Protein AF-A0A8C8W6G7-F1 (afdb_monomer)

Nearest PDB structures (foldseek):
  7z36-assembly1_D  TM=9.196E-01  e=5.324E-03  Homo sapiens

pLDDT: mean 82.53, std 16.73, range [47.22, 96.62]

Radius of gyration: 15.07 Å; Cα contacts (8 Å, |Δi|>4): 12; chains: 1; bounding box: 31×16×42 Å

Structure (mmCIF, N/CA/C/O backbone):
data_AF-A0A8C8W6G7-F1
#
_entry.id   AF-A0A8C8W6G7-F1
#
loop_
_atom_site.group_PDB
_atom_site.id
_atom_site.type_symbol
_atom_site.label_atom_id
_atom_site.label_alt_id
_atom_site.label_comp_id
_atom_site.label_asym_id
_atom_site.label_entity_id
_atom_site.label_seq_id
_atom_site.pdbx_PDB_ins_code
_atom_site.Cartn_x
_atom_site.Cartn_y
_atom_site.Cartn_z
_atom_site.occupancy
_atom_site.B_iso_or_equiv
_atom_site.auth_seq_id
_atom_site.auth_comp_id
_atom_site.auth_asym_id
_atom_site.auth_atom_id
_atom_site.pdbx_PDB_model_num
ATOM 1 N N . MET A 1 1 ? 19.551 4.927 -6.337 1.00 72.12 1 MET A N 1
ATOM 2 C CA . MET A 1 1 ? 1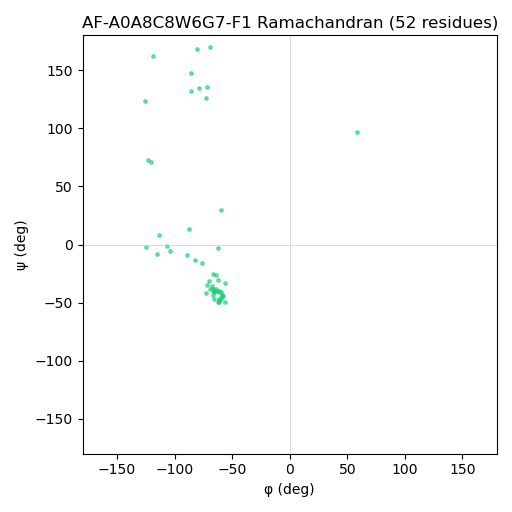8.810 3.787 -6.909 1.00 72.12 1 MET A CA 1
ATOM 3 C C . MET A 1 1 ? 17.487 3.736 -6.180 1.00 72.12 1 MET A C 1
ATOM 5 O O . M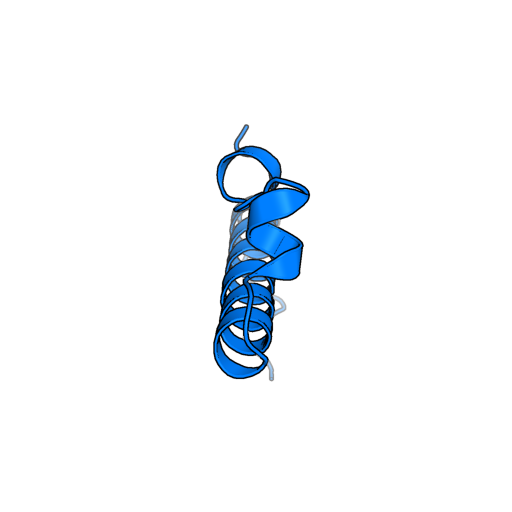ET A 1 1 ? 17.514 3.749 -4.958 1.00 72.12 1 MET A O 1
ATOM 9 N N . LEU A 1 2 ? 16.377 3.807 -6.910 1.00 82.00 2 LEU A N 1
ATOM 10 C CA . LEU A 1 2 ? 15.039 3.748 -6.327 1.00 82.00 2 LEU A CA 1
ATOM 11 C C . LEU A 1 2 ? 14.770 2.312 -5.858 1.00 82.00 2 LEU A C 1
ATOM 13 O O . LEU A 1 2 ? 15.112 1.367 -6.569 1.00 82.00 2 LEU A O 1
ATOM 17 N N . SER A 1 3 ? 14.212 2.145 -4.666 1.00 85.12 3 SER A N 1
ATOM 18 C CA . SER A 1 3 ? 13.885 0.847 -4.079 1.00 85.12 3 SER A CA 1
ATOM 19 C C . SER A 1 3 ? 12.385 0.726 -3.825 1.00 85.12 3 SER A C 1
ATOM 21 O O . SER A 1 3 ? 11.672 1.722 -3.742 1.00 85.12 3 SER A O 1
ATOM 23 N N . PHE A 1 4 ? 11.898 -0.503 -3.637 1.00 85.19 4 PHE A N 1
ATOM 24 C CA . PHE A 1 4 ? 10.485 -0.736 -3.321 1.00 85.19 4 PHE A CA 1
ATOM 25 C C . PHE A 1 4 ? 10.022 0.012 -2.069 1.00 85.19 4 PHE A C 1
ATOM 27 O O . PHE A 1 4 ? 8.902 0.502 -2.026 1.00 85.19 4 PHE A O 1
ATOM 34 N N . LYS A 1 5 ? 10.906 0.191 -1.081 1.00 88.44 5 LYS A N 1
ATOM 35 C CA . LYS A 1 5 ? 10.586 0.936 0.142 1.00 88.44 5 LYS A CA 1
ATOM 36 C C . LYS A 1 5 ? 10.287 2.413 -0.107 1.00 88.44 5 LYS A C 1
ATOM 38 O O . LYS A 1 5 ? 9.557 2.999 0.678 1.00 88.44 5 LYS A O 1
ATOM 43 N N . ASP A 1 6 ? 10.821 2.991 -1.180 1.00 89.56 6 ASP A N 1
ATOM 44 C CA . ASP A 1 6 ? 10.619 4.407 -1.504 1.00 89.56 6 ASP A CA 1
ATOM 45 C C . ASP A 1 6 ? 9.226 4.679 -2.099 1.00 89.56 6 ASP A C 1
ATOM 47 O O . ASP A 1 6 ? 8.791 5.826 -2.152 1.00 89.56 6 ASP A O 1
ATOM 51 N N . VAL A 1 7 ? 8.522 3.630 -2.542 1.00 88.44 7 VAL A N 1
ATOM 52 C CA . VAL A 1 7 ? 7.187 3.710 -3.165 1.00 88.44 7 VAL A CA 1
ATOM 53 C C . VAL A 1 7 ? 6.140 2.839 -2.462 1.00 88.44 7 VAL A C 1
ATOM 55 O O . VAL A 1 7 ? 4.975 2.821 -2.860 1.00 88.44 7 VAL A O 1
ATOM 58 N N . ALA A 1 8 ? 6.540 2.090 -1.433 1.00 91.62 8 ALA A N 1
ATOM 59 C CA . ALA A 1 8 ? 5.641 1.255 -0.658 1.00 91.62 8 ALA A CA 1
ATOM 60 C C . ALA A 1 8 ? 4.860 2.098 0.352 1.00 91.62 8 ALA A C 1
ATOM 62 O O . ALA A 1 8 ? 5.428 2.910 1.081 1.00 91.62 8 ALA A O 1
ATOM 63 N N . ILE A 1 9 ? 3.556 1.852 0.435 1.00 92.31 9 ILE A N 1
ATOM 64 C CA . ILE A 1 9 ? 2.722 2.371 1.518 1.00 92.31 9 ILE A CA 1
ATOM 65 C C . ILE A 1 9 ? 2.828 1.378 2.673 1.00 92.31 9 ILE A C 1
ATOM 67 O O . ILE A 1 9 ? 2.717 0.168 2.473 1.00 92.31 9 ILE A O 1
ATOM 71 N N . ASN A 1 10 ? 3.066 1.878 3.881 1.00 91.12 10 ASN A N 1
ATOM 72 C CA . ASN A 1 10 ? 3.134 1.044 5.069 1.00 91.12 10 ASN A CA 1
ATOM 73 C C . ASN A 1 10 ? 2.170 1.582 6.116 1.00 91.12 10 ASN A C 1
ATOM 75 O O . ASN A 1 10 ? 2.281 2.740 6.509 1.00 91.12 10 ASN A O 1
ATOM 79 N N . PHE A 1 11 ? 1.256 0.725 6.553 1.00 93.00 11 PHE A N 1
ATOM 80 C CA . PHE A 1 11 ? 0.291 1.045 7.593 1.00 93.00 11 PHE A CA 1
ATOM 81 C C . PHE A 1 11 ? 0.886 0.787 8.980 1.00 93.00 11 PHE A C 1
ATOM 83 O O . PHE A 1 11 ? 1.691 -0.135 9.159 1.00 93.00 11 PHE A O 1
ATOM 90 N N . SER A 1 12 ? 0.487 1.586 9.966 1.00 95.12 12 SER A N 1
ATOM 91 C CA . SER A 1 12 ? 0.670 1.248 11.378 1.00 95.12 12 SER A CA 1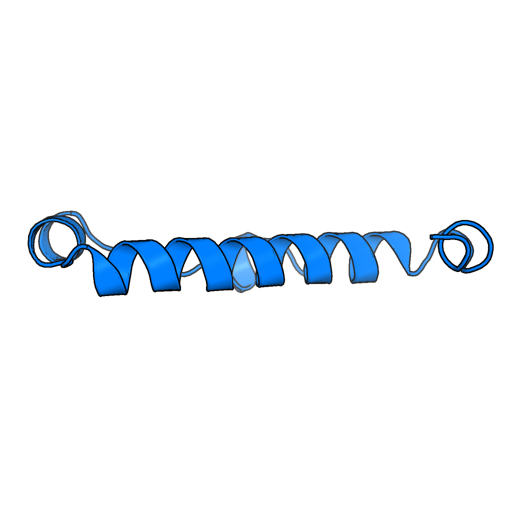
ATOM 92 C C . SER A 1 12 ? -0.242 0.080 11.780 1.00 95.12 12 SER A C 1
ATOM 94 O O . SER A 1 12 ? -1.125 -0.333 11.024 1.00 95.12 12 SER A O 1
ATOM 96 N N . ALA A 1 13 ? -0.037 -0.475 12.977 1.00 94.50 13 ALA A N 1
ATOM 97 C CA . ALA A 1 13 ? -0.900 -1.541 13.484 1.00 94.50 13 ALA A CA 1
ATOM 98 C C . ALA A 1 13 ? -2.356 -1.064 13.636 1.00 94.50 13 ALA A C 1
ATOM 100 O O . ALA A 1 13 ? -3.282 -1.767 13.244 1.00 94.50 13 ALA A O 1
ATOM 101 N N . GLU A 1 14 ? -2.544 0.160 14.131 1.00 96.06 14 GLU A N 1
ATOM 102 C CA . GLU A 1 14 ? -3.853 0.784 14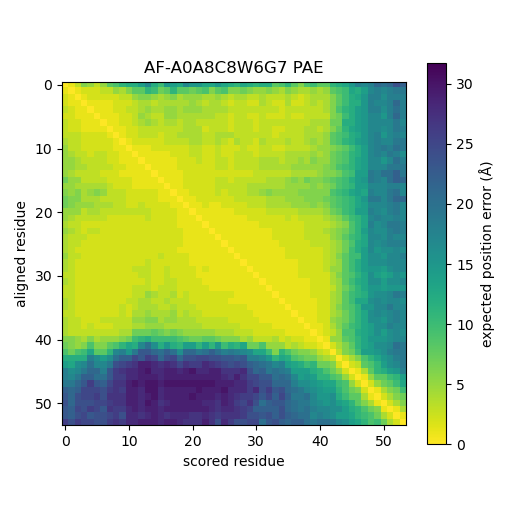.324 1.00 96.06 14 GLU A CA 1
ATOM 103 C C . GLU A 1 14 ? -4.555 1.058 12.987 1.00 96.06 14 GLU A C 1
ATOM 105 O O . GLU A 1 14 ? -5.760 0.849 12.858 1.00 96.06 14 GLU A O 1
ATOM 110 N N . GLU A 1 15 ? -3.804 1.491 11.971 1.00 95.62 15 GLU A N 1
ATOM 111 C CA . GLU A 1 15 ? -4.341 1.688 10.623 1.00 95.62 15 GLU A CA 1
ATOM 112 C C . GLU A 1 15 ? -4.767 0.356 10.004 1.00 95.62 15 GLU A C 1
ATOM 114 O O . GLU A 1 15 ? -5.831 0.284 9.395 1.00 95.62 15 GLU A O 1
ATOM 119 N N . TYR A 1 16 ? -3.990 -0.711 10.217 1.00 92.25 16 TYR A N 1
ATOM 120 C CA . TYR A 1 16 ? -4.308 -2.044 9.710 1.00 92.25 16 TYR A CA 1
ATOM 121 C C . TYR A 1 16 ? -5.628 -2.588 10.272 1.00 92.25 16 TYR A C 1
ATOM 123 O O . TYR A 1 16 ? -6.412 -3.184 9.537 1.00 92.25 16 TYR A O 1
ATOM 131 N N . GLU A 1 17 ? -5.898 -2.360 11.559 1.00 93.19 17 GLU A N 1
ATOM 132 C CA . GLU A 1 17 ? -7.159 -2.750 12.205 1.00 93.19 17 GLU A CA 1
ATOM 133 C C . GLU A 1 17 ? -8.373 -1.976 11.673 1.00 93.19 17 GLU A C 1
ATOM 135 O O . GLU A 1 17 ? -9.497 -2.477 11.719 1.00 93.19 17 GLU A O 1
ATOM 140 N N . CYS A 1 18 ? -8.152 -0.770 11.145 1.00 94.81 18 CYS A N 1
ATOM 141 C CA . CYS A 1 18 ? -9.201 0.072 10.577 1.00 94.81 18 CYS A CA 1
ATOM 142 C C . CYS A 1 18 ? -9.444 -0.176 9.079 1.00 94.81 18 CYS A C 1
ATOM 144 O O . CYS A 1 18 ? -10.403 0.376 8.536 1.00 94.81 18 CYS A O 1
ATOM 146 N N . LEU A 1 19 ? -8.596 -0.964 8.405 1.00 94.50 19 LEU A N 1
ATOM 147 C CA . LEU A 1 19 ? -8.718 -1.212 6.969 1.00 94.50 19 LEU A CA 1
ATOM 148 C C . LEU A 1 19 ? -9.906 -2.121 6.663 1.00 94.50 19 LEU A C 1
ATOM 150 O O . LEU A 1 19 ? -10.003 -3.254 7.142 1.00 94.50 19 LEU A O 1
ATOM 154 N N . ASP A 1 20 ? -10.779 -1.650 5.779 1.00 96.50 20 ASP A N 1
ATOM 155 C CA . ASP A 1 20 ? -11.812 -2.497 5.204 1.00 96.50 20 ASP A CA 1
ATOM 156 C C . ASP A 1 20 ? -11.270 -3.361 4.046 1.00 96.50 20 ASP A C 1
ATOM 158 O O . ASP A 1 20 ? -10.164 -3.182 3.525 1.00 96.50 20 ASP A O 1
ATOM 162 N N . SER A 1 21 ? -12.067 -4.345 3.621 1.00 95.88 21 SER A N 1
ATOM 163 C CA . SER A 1 21 ? -11.666 -5.272 2.556 1.00 95.88 21 SER A CA 1
ATOM 164 C C . SER A 1 21 ? -11.426 -4.590 1.204 1.00 95.88 21 SER A C 1
ATOM 166 O O . SER A 1 21 ? -10.605 -5.07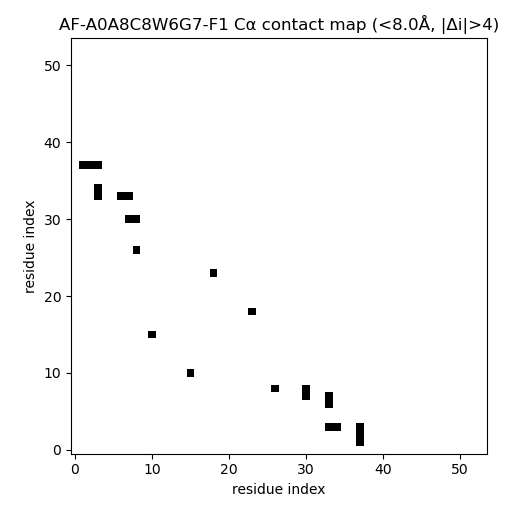3 0.424 1.00 95.88 21 SER A O 1
ATOM 168 N N . ALA A 1 22 ? -12.120 -3.489 0.902 1.00 96.62 22 ALA A N 1
ATOM 169 C CA . ALA A 1 22 ? -11.926 -2.754 -0.344 1.00 96.62 22 ALA A CA 1
ATOM 170 C C . ALA A 1 22 ? -10.600 -1.986 -0.318 1.00 96.62 22 ALA A C 1
ATOM 172 O O . ALA A 1 22 ? -9.848 -2.030 -1.291 1.00 96.62 22 ALA A O 1
ATOM 173 N N . GLN A 1 23 ? -10.269 -1.367 0.815 1.00 95.94 23 GLN A N 1
ATOM 174 C CA . GLN A 1 23 ? -8.987 -0.701 1.029 1.00 95.94 23 GLN A CA 1
ATOM 175 C C . GLN A 1 23 ? -7.819 -1.693 0.985 1.00 95.94 23 GLN A C 1
ATOM 177 O O . GLN A 1 23 ? -6.787 -1.393 0.387 1.00 95.94 23 GLN A O 1
ATOM 182 N N . TRP A 1 24 ? -7.987 -2.903 1.532 1.00 95.50 24 TRP A N 1
ATOM 183 C CA . TRP A 1 24 ? -6.958 -3.946 1.461 1.00 95.50 24 TRP A CA 1
ATOM 184 C C . TRP A 1 24 ? -6.712 -4.458 0.036 1.00 95.50 24 TRP A C 1
ATOM 186 O O . TRP A 1 24 ? -5.573 -4.722 -0.358 1.00 95.50 24 TRP A O 1
ATOM 196 N N . ASN A 1 25 ? -7.775 -4.586 -0.761 1.00 96.25 25 ASN A N 1
ATOM 197 C CA . ASN A 1 25 ? -7.649 -4.936 -2.174 1.00 96.25 25 ASN A CA 1
ATOM 198 C C . ASN A 1 25 ? -6.934 -3.831 -2.952 1.00 96.25 25 ASN A C 1
ATOM 200 O O . ASN A 1 25 ? -5.955 -4.120 -3.632 1.00 96.25 25 ASN A O 1
ATOM 204 N N . LEU A 1 26 ? -7.334 -2.572 -2.754 1.00 96.12 26 LEU A N 1
ATOM 205 C CA . LEU A 1 26 ? -6.676 -1.429 -3.382 1.00 96.12 26 LEU A CA 1
ATOM 206 C C . LEU A 1 26 ? -5.191 -1.344 -3.005 1.00 96.12 26 LEU A C 1
ATOM 208 O O . LEU A 1 26 ? -4.350 -1.119 -3.870 1.00 96.12 26 LEU A O 1
ATOM 212 N N . TYR A 1 27 ? -4.855 -1.557 -1.730 1.00 95.56 27 TYR A N 1
ATOM 213 C CA . TYR A 1 27 ? -3.469 -1.600 -1.273 1.00 95.56 27 TYR A CA 1
ATOM 214 C C . TYR A 1 27 ? -2.656 -2.645 -2.041 1.00 95.56 27 TYR A C 1
ATOM 216 O O . TYR A 1 27 ? -1.585 -2.329 -2.558 1.00 95.56 27 TYR A O 1
ATOM 224 N N . ARG A 1 28 ? -3.169 -3.878 -2.152 1.00 94.19 28 ARG A N 1
ATOM 225 C CA . ARG A 1 28 ? -2.495 -4.937 -2.912 1.00 94.19 28 ARG A CA 1
ATOM 226 C C . ARG A 1 28 ? -2.300 -4.557 -4.371 1.00 94.19 28 ARG A C 1
ATOM 228 O O . ARG A 1 28 ? -1.190 -4.721 -4.866 1.00 94.19 28 ARG A O 1
ATOM 235 N N . ASP A 1 29 ? -3.336 -4.047 -5.025 1.00 96.06 29 ASP A N 1
ATOM 236 C CA . ASP A 1 29 ? -3.281 -3.698 -6.445 1.00 96.06 29 ASP A CA 1
ATOM 237 C C . ASP A 1 29 ? -2.220 -2.619 -6.704 1.00 96.06 29 ASP A C 1
ATOM 239 O O . ASP A 1 29 ? -1.343 -2.796 -7.549 1.00 96.06 29 ASP A O 1
ATOM 243 N N . VAL A 1 30 ? -2.216 -1.555 -5.895 1.00 94.19 30 VAL A N 1
ATOM 244 C CA . VAL A 1 30 ? -1.238 -0.464 -6.011 1.00 94.19 30 VAL A CA 1
ATOM 245 C C . VAL A 1 30 ? 0.183 -0.946 -5.697 1.00 94.19 30 VAL A C 1
ATOM 247 O O . VAL A 1 30 ? 1.131 -0.579 -6.390 1.00 94.19 30 VAL A O 1
ATOM 250 N N . MET A 1 31 ? 0.371 -1.791 -4.676 1.00 94.62 31 MET A N 1
ATOM 251 C CA . MET A 1 31 ? 1.702 -2.319 -4.347 1.00 94.62 31 MET A CA 1
ATOM 252 C C . MET A 1 31 ? 2.241 -3.268 -5.424 1.00 94.62 31 MET A C 1
ATOM 254 O O . MET A 1 31 ? 3.444 -3.260 -5.692 1.00 94.62 31 MET A O 1
ATOM 258 N N . LEU A 1 32 ? 1.375 -4.061 -6.059 1.00 93.25 32 LEU A N 1
ATOM 259 C CA . LEU A 1 32 ? 1.747 -4.925 -7.181 1.00 93.25 32 LEU A CA 1
ATOM 260 C C . LEU A 1 32 ? 2.152 -4.109 -8.410 1.00 93.25 32 LEU A C 1
ATOM 262 O O . LEU A 1 32 ? 3.172 -4.414 -9.030 1.00 93.25 32 LEU A O 1
ATOM 266 N N . GLU A 1 33 ? 1.407 -3.050 -8.730 1.00 94.06 33 GLU A N 1
ATOM 267 C CA . GLU A 1 33 ? 1.758 -2.135 -9.818 1.00 94.06 33 GLU A CA 1
ATOM 268 C C . GLU A 1 33 ? 3.107 -1.454 -9.552 1.00 94.06 33 GLU A C 1
ATOM 270 O O . GLU A 1 33 ? 3.995 -1.470 -10.405 1.00 94.06 33 GLU A O 1
ATOM 275 N N . ASN A 1 34 ? 3.318 -0.944 -8.335 1.00 91.62 34 ASN A N 1
ATOM 276 C CA . ASN A 1 34 ? 4.584 -0.329 -7.937 1.00 91.62 34 ASN A CA 1
ATOM 277 C C . ASN A 1 34 ? 5.761 -1.307 -8.037 1.00 91.62 34 ASN A C 1
ATOM 279 O O . ASN A 1 34 ? 6.837 -0.931 -8.505 1.00 91.62 34 ASN A O 1
ATOM 283 N N . TYR A 1 35 ? 5.568 -2.566 -7.630 1.00 90.00 35 TYR A N 1
ATOM 284 C CA . TYR A 1 35 ? 6.584 -3.605 -7.786 1.00 90.00 35 TYR A CA 1
ATOM 285 C C . TYR A 1 35 ? 6.897 -3.862 -9.263 1.00 90.00 35 TYR A C 1
ATOM 287 O O . TYR A 1 35 ? 8.064 -3.828 -9.651 1.00 90.00 35 TYR A O 1
ATOM 295 N N . SER A 1 36 ? 5.871 -4.054 -10.095 1.00 90.19 36 SER A N 1
ATOM 296 C CA . SER A 1 36 ? 6.028 -4.285 -11.535 1.00 90.19 36 SER A CA 1
ATOM 297 C C . SER A 1 36 ? 6.758 -3.129 -12.220 1.00 90.19 36 SER A C 1
ATOM 299 O O . SER A 1 36 ? 7.691 -3.349 -12.990 1.00 90.19 36 SER A O 1
ATOM 301 N N . ASN A 1 37 ? 6.391 -1.890 -11.890 1.00 89.75 37 ASN A N 1
ATOM 302 C CA . ASN A 1 37 ? 7.028 -0.692 -12.425 1.00 89.75 37 ASN A CA 1
ATOM 303 C C . ASN A 1 37 ? 8.498 -0.594 -12.001 1.00 89.75 37 ASN A C 1
ATOM 305 O O . ASN A 1 37 ? 9.348 -0.241 -12.814 1.00 89.75 37 ASN A O 1
ATOM 309 N N . LEU A 1 38 ? 8.828 -0.939 -10.753 1.00 87.69 38 LEU A N 1
ATOM 310 C CA . LEU A 1 38 ? 10.215 -0.949 -10.290 1.00 87.69 38 LEU A CA 1
ATOM 311 C C . LEU A 1 38 ? 11.055 -2.048 -10.932 1.00 87.69 38 LEU A C 1
ATOM 313 O O . LEU A 1 3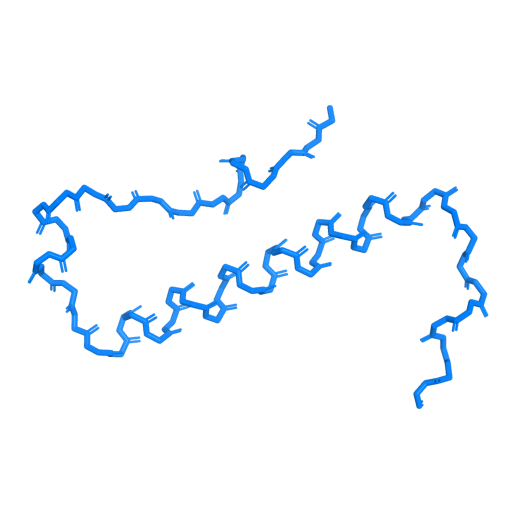8 ? 12.215 -1.794 -11.248 1.00 87.69 38 LEU A O 1
ATOM 317 N N . VAL A 1 39 ? 10.488 -3.238 -11.148 1.00 85.56 39 VAL A N 1
ATOM 318 C CA . VAL A 1 39 ? 11.152 -4.292 -11.923 1.00 85.56 39 VAL A CA 1
ATOM 319 C C . VAL A 1 39 ? 11.386 -3.795 -13.343 1.00 85.56 39 VAL A C 1
ATOM 321 O O . VAL A 1 39 ? 12.517 -3.819 -13.800 1.00 85.56 39 VAL A O 1
ATOM 324 N N . PHE A 1 40 ? 10.374 -3.236 -14.008 1.00 82.75 40 PHE A N 1
ATOM 325 C CA . PHE A 1 40 ? 10.517 -2.700 -15.362 1.00 82.75 40 PHE A CA 1
ATOM 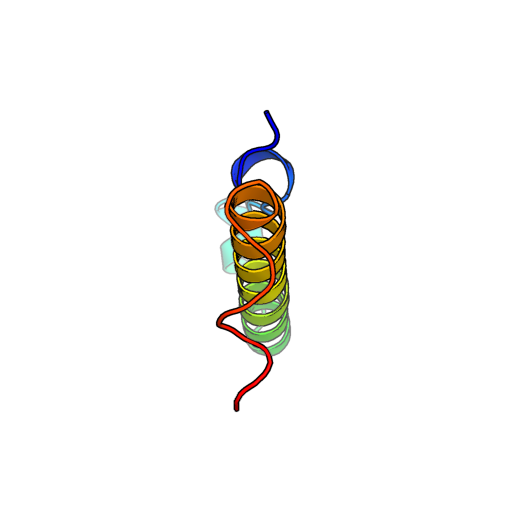326 C C . PHE A 1 40 ? 11.587 -1.601 -15.462 1.00 82.75 40 PHE A C 1
ATOM 328 O O . PHE A 1 40 ? 12.415 -1.618 -16.367 1.00 82.75 40 PHE A O 1
ATOM 335 N N . LEU A 1 41 ? 11.621 -0.664 -14.512 1.00 82.50 41 LEU A N 1
ATOM 336 C CA . LEU A 1 41 ? 12.638 0.390 -14.466 1.00 82.50 41 LEU A CA 1
ATOM 337 C C . LEU A 1 41 ? 14.034 -0.145 -14.104 1.00 82.50 41 LEU A C 1
ATOM 339 O O . LEU A 1 41 ? 15.032 0.405 -14.566 1.00 82.50 41 LEU A O 1
ATOM 343 N N . GLY A 1 42 ? 14.115 -1.207 -13.297 1.00 72.12 42 GLY A N 1
ATOM 344 C CA . GLY A 1 42 ? 15.359 -1.914 -12.980 1.00 72.12 42 GLY A CA 1
ATOM 345 C C . GLY A 1 42 ? 15.898 -2.742 -14.152 1.00 72.12 42 GLY A C 1
ATOM 346 O O . GLY A 1 42 ? 17.107 -2.795 -14.360 1.00 72.12 42 GLY A O 1
ATOM 347 N N . GLU A 1 43 ? 15.001 -3.316 -14.954 1.00 58.69 43 GLU A N 1
ATOM 348 C CA . GLU A 1 43 ? 15.277 -4.060 -16.190 1.00 58.69 43 GLU A CA 1
ATOM 349 C C . GLU A 1 43 ? 15.474 -3.129 -17.403 1.00 58.69 43 GLU A C 1
ATOM 351 O O . GLU A 1 43 ? 16.027 -3.533 -18.422 1.00 58.69 43 GLU A O 1
ATOM 356 N N . GLY A 1 44 ? 15.116 -1.843 -17.292 1.00 55.62 44 GLY A N 1
ATOM 357 C CA . GLY A 1 44 ? 15.295 -0.818 -18.330 1.00 55.62 44 GLY A CA 1
ATOM 358 C C . GLY A 1 44 ? 16.753 -0.538 -18.731 1.00 55.62 44 GLY A C 1
ATOM 359 O O . GLY A 1 44 ? 17.001 0.240 -19.651 1.00 55.62 44 GLY A O 1
ATOM 360 N N . HIS A 1 45 ? 17.726 -1.182 -18.078 1.00 52.91 45 HIS A N 1
ATOM 361 C CA . HIS A 1 45 ? 19.135 -1.199 -18.481 1.00 52.91 45 HIS A CA 1
ATOM 362 C C . HIS A 1 45 ? 19.614 -2.531 -19.083 1.00 52.91 45 HIS A C 1
ATOM 364 O O . HIS A 1 45 ? 20.759 -2.601 -19.531 1.00 52.91 45 HIS A O 1
ATOM 370 N N . VAL A 1 46 ? 18.768 -3.560 -19.174 1.00 55.66 46 VAL A N 1
ATOM 371 C CA . VAL A 1 46 ? 19.115 -4.852 -19.784 1.00 55.66 46 VAL A CA 1
ATOM 372 C C . VAL A 1 46 ? 18.135 -5.180 -20.914 1.00 55.66 46 VAL A C 1
ATOM 374 O O . VAL A 1 46 ? 17.287 -6.050 -20.832 1.00 55.66 46 VAL A O 1
ATOM 377 N N . HIS A 1 47 ? 18.306 -4.442 -22.010 1.00 47.22 47 HIS A N 1
ATOM 378 C CA . HIS A 1 47 ? 17.882 -4.791 -23.369 1.00 47.22 47 HIS A CA 1
ATOM 379 C C . HIS A 1 47 ? 16.377 -5.071 -23.601 1.00 47.22 47 HIS A C 1
ATOM 381 O O . HIS A 1 47 ? 15.864 -6.182 -23.491 1.00 47.22 47 HIS A O 1
ATOM 387 N N . SER A 1 48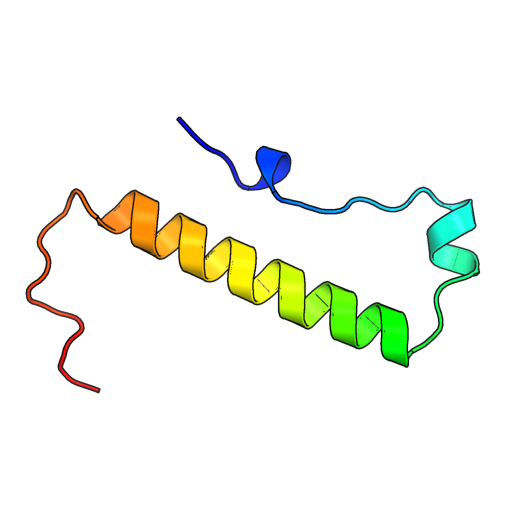 ? 15.713 -4.010 -24.062 1.00 51.25 48 SER A N 1
ATOM 388 C CA . SER A 1 48 ? 14.309 -3.851 -24.464 1.00 51.25 48 SER A CA 1
ATOM 389 C C . SER A 1 48 ? 13.789 -4.751 -25.614 1.00 51.25 48 SER A C 1
ATOM 391 O O . SER A 1 48 ? 12.883 -4.326 -26.329 1.00 51.25 48 SER A O 1
ATOM 393 N N . GLU A 1 49 ? 14.299 -5.966 -25.836 1.00 54.47 49 GLU A N 1
ATOM 394 C CA . GLU A 1 49 ? 13.906 -6.772 -27.016 1.00 54.47 49 GLU A CA 1
ATOM 395 C C . GLU A 1 49 ? 13.164 -8.088 -26.730 1.00 54.47 49 GLU A C 1
ATOM 397 O O . GLU A 1 49 ? 12.608 -8.664 -27.660 1.00 54.47 49 GLU A O 1
ATOM 402 N N . PHE A 1 50 ? 13.041 -8.551 -25.480 1.00 53.12 50 PHE A N 1
ATOM 403 C CA . PHE A 1 50 ? 12.430 -9.870 -25.218 1.00 53.12 50 PHE A CA 1
ATOM 404 C C . PHE A 1 50 ? 10.993 -9.882 -24.672 1.00 53.12 50 PHE A C 1
ATOM 406 O O . PHE A 1 50 ? 10.407 -10.957 -24.593 1.00 53.12 50 PHE A O 1
ATOM 413 N N . LEU A 1 51 ? 10.383 -8.735 -24.343 1.00 53.94 51 LEU A N 1
ATOM 414 C CA . LEU A 1 51 ? 9.053 -8.708 -23.696 1.00 53.94 51 LEU A CA 1
ATOM 415 C C . LEU A 1 51 ? 7.911 -8.101 -24.530 1.00 53.94 51 LEU A C 1
ATOM 417 O O . LEU A 1 51 ? 6.805 -7.963 -24.020 1.00 53.94 51 LEU A O 1
ATOM 421 N N . ILE A 1 52 ? 8.125 -7.802 -25.816 1.00 52.88 52 ILE A N 1
ATOM 422 C CA . ILE A 1 52 ? 7.036 -7.426 -26.748 1.00 52.88 52 ILE A CA 1
ATOM 423 C C . ILE A 1 52 ? 6.360 -8.629 -27.431 1.00 52.88 52 ILE A C 1
ATOM 425 O O . ILE A 1 52 ? 5.588 -8.452 -28.366 1.00 52.88 52 ILE A O 1
ATOM 429 N N . HIS A 1 53 ? 6.596 -9.847 -26.943 1.00 50.19 53 HIS A N 1
ATOM 430 C CA . HIS A 1 53 ? 5.846 -11.035 -27.352 1.00 50.19 53 HIS A CA 1
ATOM 431 C C . HIS A 1 53 ? 5.146 -11.679 -26.148 1.00 50.19 53 HIS A C 1
ATOM 433 O O . HIS A 1 53 ? 5.527 -12.750 -25.681 1.00 50.19 53 HIS A O 1
ATOM 439 N N . TYR A 1 54 ? 4.112 -10.993 -25.660 1.00 48.81 54 TYR A N 1
ATOM 440 C CA . TYR A 1 54 ? 2.883 -11.652 -25.219 1.00 48.81 54 TYR A CA 1
ATOM 441 C C . TYR A 1 54 ? 1.865 -11.564 -26.356 1.00 48.81 54 TYR A C 1
ATOM 443 O O . TYR A 1 54 ? 1.839 -10.505 -27.024 1.00 48.81 54 TYR A O 1
#

Secondary structure (DSSP, 8-state):
---GGGT-----HHHHHH--HHHHHHHHHHHHHHHHHHHHHHHTTS-TTSSS--

Mean predicted aligned error: 8.51 Å

Foldseek 3Di:
DDDLVNQQDDDDPVRVVVDDPVNVVVNVVSSVVSVVVVVCVVCVVPDPDDPPPD

InterPro domains:
  IPR001909 Krueppel-associated box [PF01352] (2-42)
  IPR00190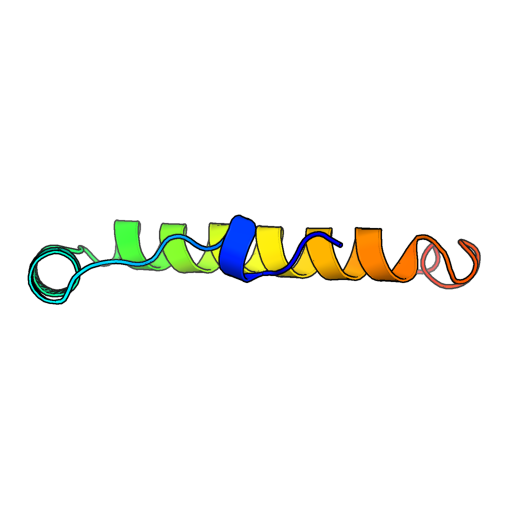9 Krueppel-associated box [PS50805] (2-54)
  IPR001909 Krueppel-associated box [SM00349] (2-53)
  IPR001909 Krueppel-associated box [cd07765] (2-41)
  IPR036051 Krueppel-associated box domain superfamily [SSF109640] (2-52)
  IPR050169 Krueppel C2H2-type zinc-finger [PTHR23232] (2-43)

Organism: Peromyscus maniculatus bairdii (NCBI:txid230844)

Solvent-accessible surface area (backbone atoms only — not comparable to full-atom values): 3558 Å² total; per-residue (Å²): 132,92,53,69,76,81,74,54,88,80,74,53,74,71,53,56,75,68,56,47,74,67,56,53,50,52,50,51,54,53,50,52,49,53,49,52,52,49,50,50,64,65,45,69,79,64,69,98,76,77,76,86,77,122

Sequence (54 aa):
MLSFKDVAINFSAEEYECLDSAQWNLYRDVMLENYSNLVFLGEGHVHSEFLIHY